Protein AF-A0A376NRG6-F1 (afdb_monomer_lite)

Sequence (87 aa):
MVSRLSPNKNDNNVYDRTFLAGNYLKIGWPSVNIMSSSDYKCVALTDYDRFPEDIDGEGDAFSLASKRTTTFMSSGMTLVESSPAGM

pLDDT: mean 70.64, std 11.61, range [40.38, 84.75]

Foldseek 3Di:
DPQWFDPDPVQDDPAWTATPVRDIGGHDDPACCVLVDAQDQEAEAAQLVPDDCQHVPPGGSQVSNVVSNVVVPVSHYYHYHHDPPDD

Organism: Escherichia coli (NCBI:txid562)

Radius of gyration: 14.69 Å; chains: 1; bounding box: 43×29×41 Å

Secondary structure (DSSP, 8-state):
--TTB-S-GGGB-SSEEEBTTS-EEE---S-HHHHTSS--SEEEE-SGGGS-SSSTTS--HHHHHHHHHGGGGGG-EEEE-------

Structure (mmCIF, N/CA/C/O backbone):
data_AF-A0A376NRG6-F1
#
_entry.id   AF-A0A376NRG6-F1
#
loop_
_atom_site.group_PDB
_atom_site.id
_atom_site.type_symbol
_atom_site.label_atom_id
_atom_site.label_alt_id
_atom_site.label_comp_id
_atom_site.label_asym_id
_atom_site.label_entity_id
_atom_site.label_seq_id
_atom_site.pdbx_PDB_ins_code
_atom_site.Cartn_x
_atom_site.Cartn_y
_atom_site.Cartn_z
_atom_site.occupancy
_atom_site.B_iso_or_equiv
_atom_site.auth_seq_id
_atom_site.auth_comp_id
_atom_site.auth_asym_id
_atom_site.auth_atom_id
_atom_site.pdbx_PDB_model_num
ATOM 1 N N . MET A 1 1 ? 1.041 -7.053 -26.700 1.00 48.03 1 MET A N 1
ATOM 2 C CA . MET A 1 1 ? 1.073 -6.662 -25.269 1.00 48.03 1 MET A CA 1
ATOM 3 C C . MET A 1 1 ? 2.395 -7.029 -24.559 1.00 48.03 1 MET A C 1
ATOM 5 O O . MET A 1 1 ? 2.415 -7.069 -23.340 1.00 48.03 1 MET A O 1
ATOM 9 N N . VAL A 1 2 ? 3.509 -7.249 -25.286 1.00 50.56 2 VAL A N 1
ATOM 10 C CA . VAL A 1 2 ? 4.793 -7.751 -24.721 1.00 50.56 2 VAL A CA 1
ATOM 11 C C . VAL A 1 2 ? 5.894 -6.669 -24.653 1.00 50.56 2 VAL A C 1
ATOM 13 O O . VAL A 1 2 ? 6.892 -6.829 -23.968 1.00 50.56 2 VAL A O 1
ATOM 16 N N . SER A 1 3 ? 5.702 -5.508 -25.289 1.00 51.06 3 SER A N 1
ATOM 17 C CA . SER A 1 3 ? 6.772 -4.518 -25.527 1.00 51.06 3 SER A CA 1
ATOM 18 C C . SER A 1 3 ? 7.162 -3.622 -24.332 1.00 51.06 3 SER A C 1
ATOM 20 O O . SER A 1 3 ? 7.827 -2.611 -24.535 1.00 51.06 3 SER A O 1
ATOM 22 N N . ARG A 1 4 ? 6.706 -3.912 -23.104 1.00 54.56 4 ARG A N 1
ATOM 23 C CA . ARG A 1 4 ? 6.880 -3.026 -21.924 1.00 54.56 4 ARG A CA 1
ATOM 24 C C . ARG A 1 4 ? 7.484 -3.722 -20.695 1.00 54.56 4 ARG A C 1
ATOM 26 O O . ARG A 1 4 ? 7.627 -3.079 -19.658 1.00 54.56 4 ARG A O 1
ATOM 33 N N . LEU A 1 5 ? 7.835 -5.003 -20.799 1.00 54.88 5 LEU A N 1
ATOM 34 C CA . LEU A 1 5 ? 8.397 -5.800 -19.703 1.00 54.88 5 LEU A CA 1
ATOM 35 C C . LEU A 1 5 ? 9.919 -5.893 -19.822 1.00 54.88 5 LEU A C 1
ATOM 37 O O . LEU A 1 5 ? 10.435 -5.988 -20.934 1.00 54.88 5 LEU A O 1
ATOM 41 N N . SER A 1 6 ? 10.621 -5.863 -18.686 1.00 46.94 6 SER A N 1
ATOM 42 C CA . SER A 1 6 ? 12.075 -6.048 -18.647 1.00 46.94 6 SER A CA 1
ATOM 43 C C . SER A 1 6 ? 12.462 -7.398 -19.287 1.00 46.94 6 SER A C 1
ATOM 45 O O . SER A 1 6 ? 11.784 -8.397 -19.030 1.00 46.94 6 SER A O 1
ATOM 47 N N . PRO A 1 7 ? 13.519 -7.467 -20.124 1.00 55.12 7 PRO A N 1
ATOM 48 C CA . PRO A 1 7 ? 13.908 -8.685 -20.848 1.00 55.12 7 PRO A CA 1
ATOM 49 C C . PRO A 1 7 ? 14.481 -9.796 -19.947 1.00 55.12 7 PRO A C 1
ATOM 51 O O . PRO A 1 7 ? 14.714 -10.912 -20.415 1.00 55.12 7 PRO A O 1
ATOM 54 N N . ASN A 1 8 ? 14.709 -9.518 -18.660 1.00 51.03 8 ASN A N 1
ATOM 55 C CA . ASN A 1 8 ? 15.258 -10.478 -17.708 1.00 51.03 8 ASN A CA 1
ATOM 56 C C . ASN A 1 8 ? 14.186 -11.465 -17.210 1.00 51.03 8 ASN A C 1
ATOM 58 O O . ASN A 1 8 ? 13.148 -11.080 -16.673 1.00 51.03 8 ASN A O 1
ATOM 62 N N . LYS A 1 9 ? 14.466 -12.770 -17.343 1.00 49.19 9 LYS A N 1
ATOM 63 C CA . LYS A 1 9 ? 13.562 -13.869 -16.940 1.00 49.19 9 LYS A CA 1
ATOM 64 C C . LYS A 1 9 ? 13.220 -13.896 -15.441 1.0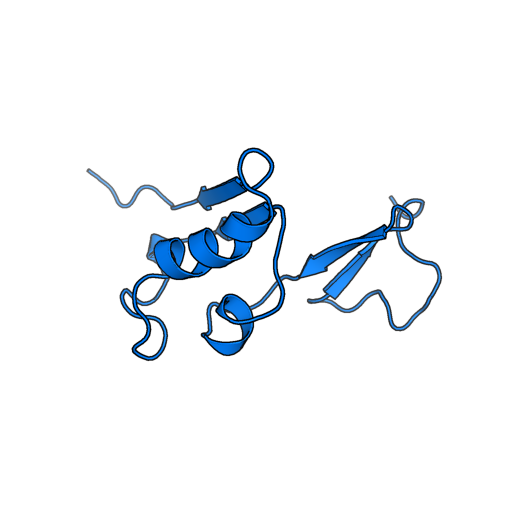0 49.19 9 LYS A C 1
ATOM 66 O O . LYS A 1 9 ? 12.157 -14.395 -15.100 1.00 49.19 9 LYS A O 1
ATOM 71 N N . ASN A 1 10 ? 14.085 -13.362 -14.575 1.00 53.88 10 ASN A N 1
ATOM 72 C CA . ASN A 1 10 ? 13.855 -13.288 -13.122 1.00 53.88 10 ASN A CA 1
ATOM 73 C C . ASN A 1 10 ? 13.006 -12.081 -12.685 1.00 53.88 10 ASN A C 1
ATOM 75 O O . ASN A 1 10 ? 12.624 -12.000 -11.527 1.00 53.88 10 ASN A O 1
ATOM 79 N N . ASP A 1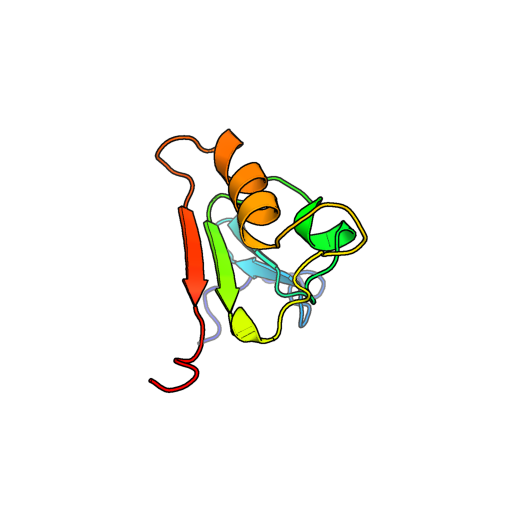 11 ? 12.711 -11.153 -13.597 1.00 51.12 11 ASP A N 1
ATOM 80 C CA . ASP A 1 11 ? 12.032 -9.880 -13.301 1.00 51.12 11 ASP A CA 1
ATOM 81 C C . ASP A 1 11 ? 10.510 -9.920 -13.550 1.00 51.12 11 ASP A C 1
ATOM 83 O O . ASP A 1 11 ? 9.806 -8.910 -13.487 1.00 51.12 11 ASP A O 1
ATOM 87 N N . ASN A 1 12 ? 10.008 -11.103 -13.913 1.00 49.34 12 ASN A N 1
ATOM 88 C CA . ASN A 1 12 ? 8.621 -11.351 -14.286 1.00 49.34 12 ASN A CA 1
ATOM 89 C C . ASN A 1 12 ? 8.064 -12.502 -13.448 1.00 49.34 12 ASN A C 1
ATOM 91 O O . ASN A 1 12 ? 7.749 -13.572 -13.970 1.00 49.34 12 ASN A O 1
ATOM 95 N N . ASN A 1 13 ? 7.966 -12.288 -12.143 1.00 54.56 13 ASN A N 1
ATOM 96 C CA . ASN A 1 13 ? 7.265 -13.209 -11.269 1.00 54.56 13 ASN A CA 1
ATOM 97 C C . ASN A 1 13 ? 5.759 -12.908 -11.302 1.00 54.56 13 ASN A C 1
ATOM 99 O O . ASN A 1 13 ? 5.332 -11.820 -11.693 1.00 54.56 13 ASN A O 1
ATOM 103 N N . VAL A 1 14 ? 4.925 -13.862 -10.882 1.00 56.06 14 VAL A N 1
ATOM 104 C CA . VAL A 1 14 ? 3.459 -13.662 -10.834 1.00 56.06 14 VAL A CA 1
ATOM 105 C C . VAL A 1 14 ? 3.080 -12.493 -9.910 1.00 56.06 14 VAL A C 1
ATOM 107 O O . VAL A 1 14 ? 2.103 -11.792 -10.168 1.00 56.06 14 VAL A O 1
ATOM 110 N N . TYR A 1 15 ? 3.893 -12.260 -8.879 1.00 55.78 15 TYR A N 1
ATOM 111 C CA . TYR A 1 15 ? 3.664 -11.287 -7.811 1.00 55.78 15 TYR A CA 1
ATOM 112 C C . TYR A 1 15 ? 4.521 -10.024 -7.935 1.00 55.78 15 TYR A C 1
ATOM 114 O O . TYR A 1 15 ? 4.187 -9.002 -7.347 1.00 55.78 15 TYR A O 1
ATOM 122 N N . ASP A 1 16 ? 5.590 -10.063 -8.730 1.00 55.88 16 ASP A N 1
ATOM 123 C CA . ASP A 1 16 ? 6.561 -8.980 -8.859 1.00 55.88 16 ASP A CA 1
ATOM 124 C C . ASP A 1 16 ? 6.858 -8.769 -10.341 1.00 55.88 16 ASP A C 1
ATOM 126 O O . ASP A 1 16 ? 7.353 -9.666 -11.029 1.00 55.88 16 ASP A O 1
ATOM 130 N N . ARG A 1 17 ? 6.548 -7.582 -10.853 1.00 63.38 17 ARG A N 1
ATOM 131 C CA . ARG A 1 17 ? 6.789 -7.237 -12.250 1.00 63.38 17 ARG A CA 1
ATOM 132 C C . ARG A 1 17 ? 7.491 -5.897 -12.344 1.00 63.38 17 ARG A C 1
ATOM 134 O O . ARG A 1 17 ? 6.913 -4.869 -11.989 1.00 63.38 17 ARG A O 1
ATOM 141 N N . THR A 1 18 ? 8.683 -5.901 -12.928 1.00 60.53 18 THR A N 1
ATOM 142 C CA . THR A 1 18 ? 9.392 -4.665 -13.274 1.00 60.53 18 THR A CA 1
ATOM 143 C C . THR A 1 18 ? 9.219 -4.352 -14.753 1.00 60.53 18 THR A C 1
ATOM 145 O O . THR A 1 18 ? 9.476 -5.161 -15.652 1.00 60.53 18 THR A O 1
ATOM 148 N N . PHE A 1 19 ? 8.754 -3.143 -15.031 1.00 59.28 19 PHE A N 1
ATOM 149 C CA . PHE A 1 19 ? 8.577 -2.636 -16.383 1.00 59.28 19 PHE A CA 1
ATOM 150 C C . PHE A 1 19 ? 9.885 -2.041 -16.916 1.00 59.28 19 PHE A C 1
ATOM 152 O O . PHE A 1 19 ? 10.693 -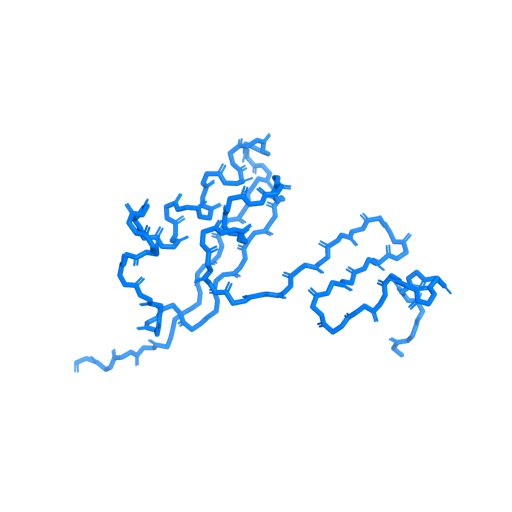1.509 -16.160 1.00 59.28 19 PHE A O 1
ATOM 159 N N . LEU A 1 20 ? 10.052 -2.036 -18.244 1.00 56.00 20 LEU A N 1
ATOM 160 C CA . LEU A 1 20 ? 11.203 -1.434 -18.946 1.00 56.00 20 LEU A CA 1
ATOM 161 C C . LEU A 1 20 ? 11.446 0.046 -18.591 1.00 56.00 20 LEU A C 1
ATOM 163 O O . LEU A 1 20 ? 12.561 0.534 -18.720 1.00 56.00 20 LEU A O 1
ATOM 167 N N . ALA A 1 21 ? 10.406 0.753 -18.139 1.00 60.59 21 ALA A N 1
ATOM 168 C CA . ALA A 1 21 ? 10.483 2.145 -17.699 1.00 60.59 21 ALA A CA 1
ATOM 169 C C . ALA A 1 21 ? 11.024 2.321 -16.261 1.00 60.59 21 ALA A C 1
ATOM 171 O O . ALA A 1 21 ? 11.041 3.441 -15.763 1.00 60.59 21 ALA A O 1
ATOM 172 N N . GLY A 1 22 ? 11.423 1.239 -15.579 1.00 63.12 22 GLY A N 1
ATOM 173 C CA . GLY A 1 22 ? 11.892 1.262 -14.187 1.00 63.12 22 GLY A CA 1
ATOM 174 C C . GLY A 1 22 ? 10.776 1.222 -13.136 1.00 63.12 22 GLY A C 1
ATOM 175 O O . GLY A 1 22 ? 11.056 1.280 -11.944 1.00 63.12 22 GLY A O 1
ATOM 176 N N . ASN A 1 23 ? 9.511 1.105 -13.553 1.00 69.19 23 ASN A N 1
ATOM 177 C CA . ASN A 1 23 ? 8.388 0.975 -12.625 1.00 69.19 23 ASN A CA 1
ATOM 178 C C . ASN A 1 23 ? 8.322 -0.451 -12.066 1.00 69.19 23 ASN A C 1
ATOM 180 O O . ASN A 1 23 ? 8.409 -1.412 -12.829 1.00 69.19 23 ASN A O 1
ATOM 184 N N . TYR A 1 24 ? 8.084 -0.575 -10.764 1.00 72.50 24 TYR A N 1
ATOM 185 C CA . TYR A 1 24 ? 7.931 -1.849 -10.065 1.00 72.50 24 TYR A CA 1
ATOM 186 C C . TYR A 1 24 ? 6.478 -2.027 -9.611 1.00 72.50 24 TYR A C 1
ATOM 188 O O . TYR A 1 24 ? 5.909 -1.131 -8.986 1.00 72.50 24 TYR A O 1
ATOM 196 N N . LEU A 1 25 ? 5.870 -3.164 -9.949 1.00 74.38 25 LEU A N 1
ATOM 197 C CA . LEU A 1 25 ? 4.540 -3.567 -9.498 1.00 74.38 25 LEU A CA 1
ATOM 198 C C . LEU A 1 25 ? 4.672 -4.806 -8.621 1.00 74.38 25 LEU A C 1
ATOM 200 O O . LEU A 1 25 ? 5.155 -5.837 -9.086 1.00 74.38 25 LEU A O 1
ATOM 204 N N . LYS A 1 26 ? 4.186 -4.703 -7.385 1.00 74.50 26 LYS A N 1
ATOM 205 C CA . LYS A 1 26 ? 4.089 -5.816 -6.446 1.00 74.50 26 LYS A CA 1
ATOM 206 C C . LYS A 1 26 ? 2.625 -6.101 -6.146 1.00 74.50 26 LYS A C 1
ATOM 208 O O . LYS A 1 26 ? 1.880 -5.188 -5.803 1.00 74.50 26 LYS A O 1
ATOM 213 N N . ILE A 1 27 ? 2.229 -7.356 -6.284 1.00 77.69 27 ILE A N 1
ATOM 214 C CA . ILE A 1 27 ? 0.910 -7.878 -5.943 1.00 77.69 27 ILE A CA 1
ATOM 215 C C . ILE A 1 27 ? 1.138 -8.922 -4.864 1.00 77.69 27 ILE A C 1
ATOM 217 O O . ILE A 1 27 ? 1.899 -9.863 -5.060 1.00 77.69 27 ILE A O 1
ATOM 221 N N . GLY A 1 28 ? 0.487 -8.773 -3.722 1.00 77.25 28 GLY A N 1
ATOM 222 C CA . GLY A 1 28 ? 0.671 -9.702 -2.624 1.00 77.25 28 GLY A CA 1
ATOM 223 C C . GLY A 1 28 ? -0.505 -9.694 -1.673 1.00 77.25 28 GLY A C 1
ATOM 224 O O . GLY A 1 28 ? -1.345 -8.797 -1.708 1.00 77.25 28 GLY A O 1
ATOM 225 N N . TRP A 1 29 ? -0.562 -10.732 -0.846 1.00 77.06 29 TRP A N 1
ATOM 226 C CA . TRP A 1 29 ? -1.589 -10.863 0.175 1.00 77.06 29 TRP A CA 1
ATOM 227 C C . TRP A 1 29 ? -1.405 -9.787 1.260 1.00 77.06 29 TRP A C 1
ATOM 229 O O . TRP A 1 29 ? -0.262 -9.409 1.544 1.00 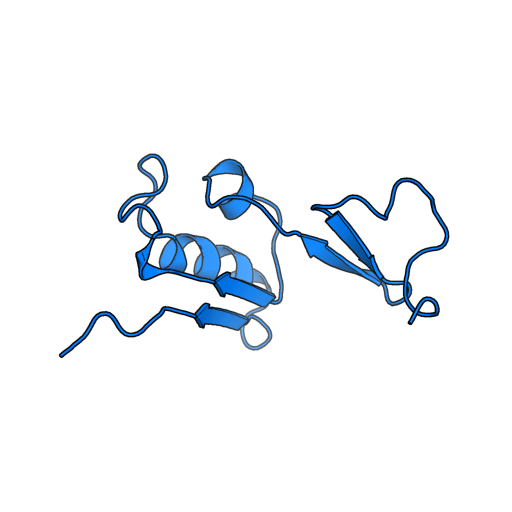77.06 29 TRP A O 1
ATOM 239 N N . PRO A 1 30 ? -2.489 -9.269 1.862 1.00 70.31 30 PRO A N 1
ATOM 240 C CA . PRO A 1 30 ? -2.393 -8.247 2.896 1.00 70.31 30 PRO A CA 1
ATOM 241 C C . PRO A 1 30 ? -1.778 -8.792 4.185 1.00 70.31 30 PRO A C 1
ATOM 243 O O . PRO A 1 30 ? -2.452 -9.307 5.068 1.00 70.31 30 PRO A O 1
ATOM 246 N N . SER A 1 31 ? -0.460 -8.671 4.286 1.00 73.69 31 SER A N 1
ATOM 247 C CA . SER A 1 31 ? 0.319 -9.050 5.464 1.00 73.69 31 SER A CA 1
ATOM 248 C C . SER A 1 31 ? 1.237 -7.908 5.866 1.00 73.69 31 SER A C 1
ATOM 250 O O . SER A 1 31 ? 1.704 -7.164 4.998 1.00 73.69 31 SER A O 1
ATOM 252 N N . VAL A 1 32 ? 1.584 -7.822 7.154 1.00 73.12 32 VAL A N 1
ATOM 253 C CA . VAL A 1 32 ? 2.525 -6.807 7.659 1.00 73.12 32 VAL A CA 1
ATOM 254 C C . VAL A 1 32 ? 3.835 -6.835 6.894 1.00 73.12 32 VAL A C 1
ATOM 256 O O . VAL A 1 32 ? 4.331 -5.790 6.523 1.00 73.12 32 VAL A O 1
ATOM 259 N N . ASN A 1 33 ? 4.365 -7.999 6.521 1.00 73.81 33 ASN A N 1
ATOM 260 C CA . ASN A 1 33 ? 5.615 -8.046 5.756 1.00 73.81 33 ASN A CA 1
ATOM 261 C C . ASN A 1 33 ? 5.522 -7.368 4.366 1.00 73.81 33 ASN A C 1
ATOM 263 O O . ASN A 1 33 ? 6.516 -6.869 3.839 1.00 73.81 33 ASN A O 1
ATOM 267 N N . ILE A 1 34 ? 4.329 -7.334 3.758 1.00 72.94 34 ILE A N 1
ATOM 268 C CA . ILE A 1 34 ? 4.083 -6.641 2.483 1.00 72.94 34 ILE A CA 1
ATOM 269 C C . ILE A 1 34 ? 3.766 -5.165 2.725 1.00 72.94 34 ILE A C 1
ATOM 271 O O . ILE A 1 34 ? 4.327 -4.308 2.044 1.00 72.94 34 ILE A O 1
ATOM 275 N N . MET A 1 35 ? 2.941 -4.868 3.730 1.00 71.44 35 MET A N 1
ATOM 276 C CA . MET A 1 35 ? 2.570 -3.501 4.112 1.00 71.44 35 MET A CA 1
ATOM 277 C C . MET A 1 35 ? 3.708 -2.727 4.778 1.00 71.44 35 MET A C 1
ATOM 279 O O . MET A 1 35 ? 3.700 -1.502 4.754 1.00 71.44 35 MET A O 1
ATOM 283 N N . SER A 1 36 ? 4.696 -3.429 5.329 1.00 68.38 36 SER A N 1
ATOM 284 C CA . SER A 1 36 ? 5.924 -2.901 5.925 1.00 68.38 36 SER A CA 1
ATOM 285 C C . SER A 1 36 ? 7.140 -3.030 5.012 1.00 68.38 36 SER A C 1
ATOM 287 O O . SER A 1 36 ? 8.268 -2.770 5.427 1.00 68.38 36 SER A O 1
ATOM 289 N N . SER A 1 37 ? 6.903 -3.378 3.745 1.00 67.94 37 SER A N 1
ATOM 290 C CA . SER A 1 37 ? 7.921 -3.394 2.699 1.00 67.94 37 SER A CA 1
ATOM 291 C C . SER A 1 37 ? 8.328 -1.968 2.280 1.00 67.94 37 SER A C 1
ATOM 293 O O . SER A 1 37 ? 7.978 -0.979 2.933 1.00 67.94 37 SER A O 1
ATOM 295 N N . SER A 1 38 ? 9.119 -1.873 1.211 1.00 73.50 38 SER A N 1
ATOM 296 C CA . SER A 1 38 ? 9.675 -0.626 0.672 1.00 73.50 38 SER A CA 1
ATOM 297 C C . SER A 1 38 ? 8.636 0.482 0.463 1.00 73.50 38 SER A C 1
ATOM 299 O O . SER A 1 38 ? 7.438 0.232 0.354 1.00 73.50 38 SER A O 1
ATOM 301 N N . ASP A 1 39 ? 9.109 1.720 0.357 1.00 77.62 39 ASP A N 1
ATOM 302 C CA . ASP A 1 39 ? 8.272 2.861 0.005 1.00 77.62 39 ASP A CA 1
ATOM 303 C C . ASP A 1 39 ? 7.701 2.706 -1.410 1.00 77.62 39 ASP A C 1
ATOM 305 O O . ASP A 1 39 ? 8.429 2.471 -2.380 1.00 77.62 39 ASP A O 1
ATOM 309 N N . TYR A 1 40 ? 6.389 2.888 -1.539 1.00 77.62 40 TYR A N 1
ATOM 310 C CA . TYR A 1 40 ? 5.686 2.811 -2.814 1.00 77.62 40 TYR A CA 1
ATOM 311 C C . TYR A 1 40 ? 5.056 4.158 -3.131 1.00 77.62 40 TYR A C 1
ATOM 313 O O . TYR A 1 40 ? 4.353 4.744 -2.312 1.00 77.62 40 TYR A O 1
ATOM 321 N N . LYS A 1 41 ? 5.271 4.639 -4.357 1.00 78.06 41 LYS A N 1
ATOM 322 C CA . LYS A 1 41 ? 4.649 5.883 -4.823 1.00 78.06 41 LYS A CA 1
ATOM 323 C C . LYS A 1 41 ? 3.128 5.752 -4.933 1.00 78.06 41 LYS A C 1
ATOM 325 O O . LYS A 1 41 ? 2.407 6.684 -4.594 1.00 78.06 41 LYS A O 1
ATOM 330 N N . CYS A 1 42 ? 2.650 4.597 -5.393 1.00 80.00 42 CYS A N 1
ATOM 331 C CA . CYS A 1 42 ? 1.227 4.301 -5.512 1.00 80.00 42 CYS A CA 1
ATOM 332 C C . CYS A 1 42 ? 0.929 2.953 -4.856 1.00 80.00 42 CYS A C 1
ATOM 334 O O . CYS A 1 42 ? 1.550 1.954 -5.221 1.00 80.00 42 CYS A O 1
ATOM 336 N N . VAL A 1 43 ? -0.037 2.922 -3.940 1.00 83.25 43 VAL A N 1
ATOM 337 C CA . VAL A 1 43 ? -0.553 1.699 -3.316 1.00 83.25 43 VAL A CA 1
ATOM 338 C C . VAL A 1 43 ? -2.031 1.567 -3.661 1.00 83.25 43 VAL A C 1
ATOM 340 O O . VAL A 1 43 ? -2.781 2.532 -3.536 1.00 83.25 43 VAL A O 1
ATOM 343 N N . ALA A 1 44 ? -2.445 0.384 -4.110 1.00 84.19 44 ALA A N 1
ATOM 344 C CA . ALA A 1 44 ? -3.841 0.061 -4.373 1.00 84.19 44 ALA A CA 1
ATOM 345 C C . ALA A 1 44 ? -4.244 -1.149 -3.526 1.00 84.19 44 ALA A C 1
ATOM 347 O O . ALA A 1 44 ? -3.628 -2.210 -3.627 1.00 84.19 44 ALA A O 1
ATOM 348 N N . LEU A 1 45 ? -5.266 -0.969 -2.695 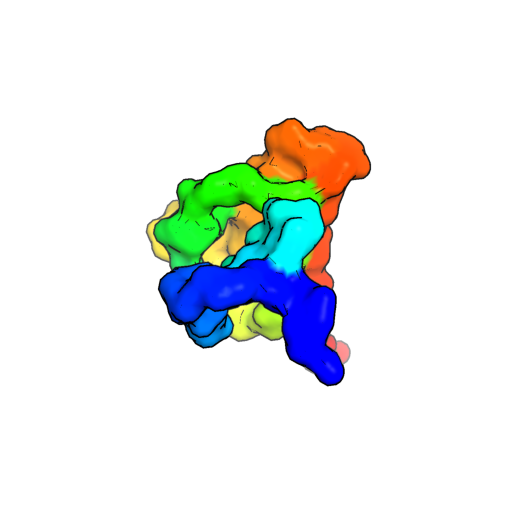1.00 83.06 45 LEU A N 1
ATOM 349 C CA . LEU A 1 45 ? -5.902 -2.006 -1.894 1.00 83.06 45 LEU A CA 1
ATOM 350 C C . LEU A 1 45 ? -7.202 -2.386 -2.603 1.00 83.06 45 LEU A C 1
ATOM 352 O O . LEU A 1 45 ? -8.073 -1.537 -2.748 1.00 83.06 45 LEU A O 1
ATOM 356 N N . THR A 1 46 ? -7.304 -3.615 -3.096 1.00 82.50 46 THR A N 1
ATOM 357 C CA . THR A 1 46 ? -8.489 -4.120 -3.812 1.00 82.50 46 THR A CA 1
ATOM 358 C C . THR A 1 46 ? -9.258 -5.080 -2.921 1.00 82.50 46 THR A C 1
ATOM 360 O O . THR A 1 46 ? -8.609 -5.896 -2.269 1.00 82.50 46 THR A O 1
ATOM 363 N N . ASP A 1 47 ? -10.591 -5.054 -2.951 1.00 76.00 47 ASP A N 1
ATOM 364 C CA . ASP A 1 47 ? -11.452 -5.896 -2.100 1.00 76.00 47 ASP A CA 1
ATOM 365 C C . ASP A 1 47 ? -11.262 -5.632 -0.585 1.00 76.00 47 ASP A C 1
ATOM 367 O O . ASP A 1 47 ? -11.160 -6.563 0.213 1.00 76.00 47 ASP A O 1
ATOM 371 N N . TYR A 1 48 ? -11.190 -4.354 -0.181 1.00 76.62 48 TYR A N 1
ATOM 372 C CA . TYR A 1 48 ? -10.887 -3.937 1.202 1.00 76.62 48 TYR A CA 1
ATOM 373 C C . TYR A 1 48 ? -11.840 -4.505 2.265 1.00 76.62 48 TYR A C 1
ATOM 375 O O . TYR A 1 48 ? -11.398 -4.806 3.365 1.00 76.62 48 TYR A O 1
ATOM 383 N N . ASP A 1 49 ? -13.121 -4.710 1.948 1.00 75.81 49 ASP A N 1
ATOM 384 C CA . ASP A 1 49 ? -14.102 -5.320 2.867 1.00 75.81 49 ASP A CA 1
ATOM 385 C C . ASP A 1 49 ? -13.708 -6.736 3.334 1.00 75.81 49 ASP A C 1
ATOM 387 O O . ASP A 1 49 ? -14.110 -7.181 4.403 1.00 75.81 49 ASP A O 1
ATOM 391 N N . ARG A 1 50 ? -12.872 -7.448 2.564 1.00 76.25 50 ARG A N 1
ATOM 392 C CA . ARG A 1 50 ? -12.357 -8.772 2.947 1.00 76.25 50 ARG A CA 1
ATOM 393 C C . ARG A 1 50 ? -11.047 -8.730 3.720 1.00 76.25 50 ARG A C 1
ATOM 395 O O . ARG A 1 50 ? -10.518 -9.789 4.072 1.00 76.25 50 ARG A O 1
ATOM 402 N N . PHE A 1 51 ? -10.483 -7.548 3.939 1.00 77.44 51 PHE A N 1
ATOM 403 C CA . PHE A 1 51 ? -9.250 -7.431 4.696 1.00 77.44 51 PHE A CA 1
ATOM 404 C C . PHE A 1 51 ? -9.540 -7.658 6.182 1.00 77.44 51 PHE A C 1
ATOM 406 O O . PHE A 1 51 ? -10.601 -7.272 6.671 1.00 77.44 51 PHE A O 1
ATOM 413 N N . PRO A 1 52 ? -8.599 -8.265 6.922 1.00 75.94 52 PRO A N 1
ATOM 414 C CA . PRO A 1 52 ? -8.663 -8.235 8.374 1.00 75.94 52 PRO A CA 1
ATOM 415 C C . PRO A 1 52 ? -8.727 -6.777 8.852 1.00 75.94 52 PRO A C 1
ATOM 417 O O . PRO A 1 52 ? -7.957 -5.943 8.372 1.00 75.94 52 PRO A O 1
ATOM 420 N N . GLU A 1 53 ? -9.614 -6.480 9.807 1.00 76.69 53 GLU A N 1
ATOM 421 C CA . GLU A 1 53 ? -9.707 -5.145 10.429 1.00 76.69 53 GLU A CA 1
ATOM 422 C C . GLU A 1 53 ? -8.379 -4.724 11.076 1.00 76.69 53 GLU A C 1
ATOM 424 O O . GLU A 1 53 ? -8.057 -3.539 11.149 1.00 76.69 53 GLU A O 1
ATOM 429 N N . ASP A 1 54 ? -7.597 -5.715 11.501 1.00 79.31 54 ASP A N 1
ATOM 430 C CA . ASP A 1 54 ? -6.274 -5.555 12.071 1.00 79.31 54 ASP A CA 1
ATOM 431 C C . ASP A 1 54 ? -5.299 -6.533 11.398 1.00 79.31 54 ASP A C 1
ATOM 433 O O . ASP A 1 54 ? -5.425 -7.759 11.497 1.00 79.31 54 ASP A O 1
ATOM 437 N N . ILE A 1 55 ? -4.344 -5.987 10.644 1.00 80.19 55 ILE A N 1
ATOM 438 C CA . ILE A 1 55 ? -3.331 -6.776 9.947 1.00 80.19 55 ILE A CA 1
ATOM 439 C C . ILE A 1 55 ? -2.210 -7.093 10.946 1.00 80.19 55 ILE A C 1
ATOM 441 O O . ILE A 1 55 ? -1.336 -6.263 11.181 1.00 80.19 55 ILE A O 1
ATOM 445 N N . ASP A 1 56 ? -2.231 -8.305 11.508 1.00 73.88 56 ASP A N 1
ATOM 446 C CA . ASP A 1 56 ? -1.181 -8.866 12.386 1.00 73.88 56 ASP A CA 1
ATOM 447 C C . ASP A 1 56 ? -0.845 -8.013 13.637 1.00 73.88 56 ASP A C 1
ATOM 449 O O . ASP A 1 56 ? 0.281 -8.041 14.129 1.00 73.88 56 ASP A O 1
ATOM 453 N N . GLY A 1 57 ? -1.793 -7.240 14.176 1.00 78.25 57 GLY A N 1
ATOM 454 C CA . GLY A 1 57 ? -1.590 -6.388 15.357 1.00 78.25 57 GLY A CA 1
ATOM 455 C C . GLY A 1 57 ? -1.153 -4.952 15.061 1.00 78.25 57 GLY A C 1
ATOM 456 O O . GLY A 1 57 ? -0.978 -4.173 15.999 1.00 78.25 57 GLY A O 1
ATOM 457 N N . GLU A 1 58 ? -0.923 -4.588 13.794 1.00 78.25 58 GLU A N 1
ATOM 458 C CA . GLU A 1 58 ? -0.376 -3.275 13.411 1.00 78.25 58 GLU A CA 1
ATOM 459 C C . GLU A 1 58 ? -1.440 -2.243 12.984 1.00 78.25 58 GLU A C 1
ATOM 461 O O . GLU A 1 58 ? -1.101 -1.084 12.708 1.00 78.25 58 GLU A O 1
ATOM 466 N N . GLY A 1 59 ? -2.719 -2.626 12.966 1.00 78.56 59 GLY A N 1
ATOM 467 C CA . GLY A 1 59 ? -3.845 -1.781 12.578 1.00 78.56 59 GLY A CA 1
ATOM 468 C C . GLY A 1 59 ? -4.383 -2.048 11.172 1.00 78.56 59 GLY A C 1
ATOM 469 O O . GLY A 1 59 ? -4.085 -3.059 10.530 1.00 78.56 59 GLY A O 1
ATOM 470 N N . ASP A 1 60 ? -5.208 -1.117 10.694 1.00 83.00 60 ASP A N 1
ATOM 471 C CA . ASP A 1 60 ? -5.924 -1.266 9.433 1.00 83.00 60 ASP A CA 1
ATOM 472 C C . ASP A 1 60 ? -5.002 -1.124 8.209 1.00 83.00 60 ASP A C 1
ATOM 474 O O . ASP A 1 60 ? -4.008 -0.383 8.190 1.00 83.00 60 ASP A O 1
ATOM 478 N N . ALA A 1 61 ? -5.357 -1.831 7.140 1.00 79.50 61 ALA A N 1
ATOM 479 C CA . ALA A 1 61 ? -4.547 -1.883 5.933 1.00 79.50 61 ALA A CA 1
ATOM 480 C C . ALA A 1 61 ? -4.392 -0.525 5.233 1.00 79.50 61 ALA A C 1
ATOM 482 O O . ALA A 1 61 ? -3.364 -0.295 4.593 1.00 79.50 61 ALA A O 1
ATOM 483 N N . PHE A 1 62 ? -5.361 0.387 5.358 1.00 81.25 62 PHE A N 1
ATOM 484 C CA . PHE A 1 62 ? -5.274 1.710 4.747 1.00 81.25 62 PHE A CA 1
ATOM 485 C C . PHE A 1 62 ? -4.264 2.601 5.470 1.00 81.25 62 PHE A C 1
ATOM 487 O O . PHE A 1 62 ? -3.420 3.224 4.824 1.00 81.25 62 PHE A O 1
ATOM 494 N N . SER A 1 63 ? -4.286 2.623 6.799 1.00 82.62 63 SER A N 1
ATOM 495 C CA . SER A 1 63 ? -3.313 3.339 7.623 1.00 82.62 63 SER A CA 1
ATOM 496 C C . SER A 1 63 ? -1.894 2.831 7.376 1.00 82.62 63 SER A C 1
ATOM 498 O O . SER A 1 63 ? -0.959 3.628 7.250 1.00 82.62 63 SER A O 1
ATOM 500 N N . LEU A 1 64 ? -1.720 1.513 7.251 1.00 82.88 64 LEU A N 1
ATOM 501 C CA . LEU A 1 64 ? -0.428 0.908 6.927 1.00 82.88 64 LEU A CA 1
ATOM 502 C C . LEU A 1 64 ? 0.033 1.249 5.501 1.00 82.88 64 LEU A C 1
ATOM 504 O O . LEU A 1 64 ? 1.193 1.620 5.308 1.00 82.88 64 LEU A O 1
ATOM 508 N N . ALA A 1 65 ? -0.868 1.204 4.516 1.00 79.56 65 ALA A N 1
ATOM 509 C CA . ALA A 1 65 ? -0.582 1.585 3.132 1.00 79.56 65 ALA A CA 1
ATOM 510 C C . ALA A 1 65 ? -0.236 3.076 2.990 1.00 79.56 65 ALA A C 1
ATOM 512 O O . ALA A 1 65 ? 0.736 3.431 2.320 1.00 79.56 65 ALA A O 1
ATOM 513 N N . SER A 1 66 ? -0.980 3.950 3.670 1.00 79.12 66 SER A N 1
ATOM 514 C CA . SER A 1 66 ? -0.786 5.400 3.634 1.00 79.12 66 SER A CA 1
ATOM 515 C C . SER A 1 66 ? 0.612 5.788 4.114 1.00 79.12 66 SER A C 1
ATOM 517 O O . SER A 1 66 ? 1.299 6.561 3.438 1.00 79.12 66 SER A O 1
ATOM 519 N N . LYS A 1 67 ? 1.109 5.146 5.186 1.00 82.50 67 LYS A N 1
ATOM 520 C CA . LYS A 1 67 ? 2.489 5.310 5.677 1.00 82.50 67 LYS A CA 1
ATOM 521 C C . LYS A 1 67 ? 3.538 5.082 4.578 1.00 82.50 67 LYS A C 1
ATOM 523 O O . LYS A 1 67 ? 4.498 5.844 4.523 1.00 82.50 67 LYS A O 1
ATOM 528 N N . ARG A 1 68 ? 3.342 4.134 3.651 1.00 76.56 68 ARG A N 1
ATOM 529 C CA . ARG A 1 68 ? 4.289 3.854 2.544 1.00 76.56 68 ARG A CA 1
ATOM 530 C C . ARG A 1 68 ? 4.351 4.946 1.483 1.00 76.56 68 ARG A C 1
ATOM 532 O O . ARG A 1 68 ? 5.362 5.074 0.798 1.00 76.56 68 ARG A O 1
ATOM 539 N 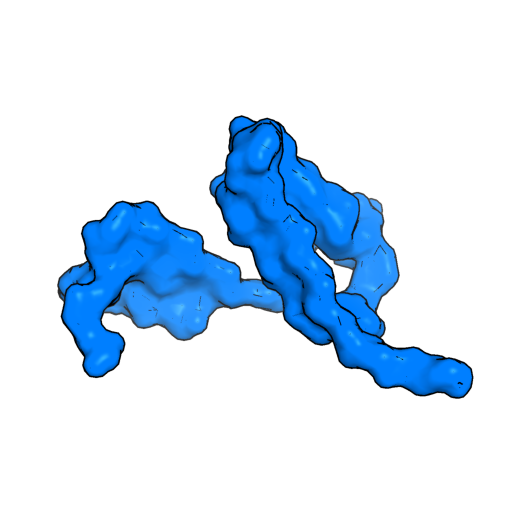N . THR A 1 69 ? 3.287 5.733 1.352 1.00 77.25 69 THR A N 1
ATOM 540 C CA . THR A 1 69 ? 3.217 6.829 0.376 1.00 77.25 69 THR A CA 1
ATOM 541 C C . THR A 1 69 ? 3.727 8.160 0.933 1.00 77.25 69 THR A C 1
ATOM 543 O O . THR A 1 69 ? 4.020 9.067 0.155 1.00 77.25 69 THR A O 1
ATOM 546 N N . THR A 1 70 ? 3.909 8.272 2.258 1.00 77.19 70 THR A N 1
ATOM 547 C CA . THR A 1 70 ? 4.346 9.515 2.928 1.00 77.19 70 THR A CA 1
ATOM 548 C C . THR A 1 70 ? 5.693 10.031 2.426 1.00 77.19 70 THR A C 1
ATOM 550 O O . THR A 1 70 ? 5.850 11.238 2.234 1.00 77.19 70 THR A O 1
ATOM 553 N N . THR A 1 71 ? 6.625 9.129 2.111 1.00 77.75 71 THR A N 1
ATOM 554 C CA . THR A 1 71 ? 7.939 9.445 1.527 1.00 77.75 71 THR A CA 1
ATOM 555 C C . THR A 1 71 ? 7.822 10.204 0.200 1.00 77.75 71 THR A C 1
ATOM 557 O O . THR A 1 71 ? 8.686 11.010 -0.140 1.00 77.75 71 THR A O 1
ATOM 560 N N . PHE A 1 72 ? 6.724 10.014 -0.537 1.00 74.69 72 PHE A N 1
ATOM 561 C CA . PHE A 1 72 ? 6.459 10.676 -1.815 1.00 74.69 72 PHE A CA 1
ATOM 562 C C . PHE A 1 72 ? 5.617 11.956 -1.685 1.00 74.69 72 PHE A C 1
ATOM 564 O O . PHE A 1 72 ? 5.338 12.598 -2.702 1.00 74.69 72 PHE A O 1
ATOM 571 N N . MET A 1 73 ? 5.248 12.362 -0.462 1.00 79.12 73 MET A N 1
ATOM 572 C CA . MET A 1 73 ? 4.483 13.579 -0.158 1.00 79.12 73 MET A CA 1
ATOM 573 C C . MET A 1 73 ? 3.268 13.732 -1.094 1.00 79.12 73 MET A C 1
ATOM 575 O O . MET A 1 73 ? 2.502 12.791 -1.277 1.00 79.12 73 MET A O 1
ATOM 579 N N . SER A 1 74 ? 3.112 14.883 -1.757 1.00 75.19 74 SER A N 1
ATOM 580 C CA . SER A 1 74 ? 2.013 15.165 -2.692 1.00 75.19 74 SER A CA 1
ATOM 581 C C . SER A 1 74 ? 1.997 14.284 -3.947 1.00 75.19 74 SER A C 1
ATOM 583 O O . SER A 1 74 ? 1.043 14.336 -4.715 1.00 75.19 74 SER A O 1
ATOM 585 N N . SER A 1 75 ? 3.063 13.520 -4.200 1.00 76.06 75 SER A N 1
ATOM 586 C CA . SER A 1 75 ? 3.138 12.564 -5.311 1.00 76.06 75 SER A CA 1
ATOM 587 C C . SER A 1 75 ? 2.763 11.138 -4.903 1.00 76.06 75 SER A C 1
ATOM 589 O O . SER A 1 75 ? 2.740 10.264 -5.773 1.00 76.06 75 SER A O 1
ATOM 591 N N . GLY A 1 76 ? 2.531 10.899 -3.609 1.00 80.31 76 GLY A N 1
ATOM 592 C CA . GLY A 1 76 ? 2.068 9.631 -3.065 1.00 80.31 76 GLY A CA 1
ATOM 593 C C . GLY A 1 76 ? 0.561 9.462 -3.248 1.00 80.31 76 GLY A C 1
ATOM 594 O O . GLY A 1 76 ? -0.200 10.411 -3.069 1.00 80.31 76 GLY A O 1
ATOM 595 N N . MET A 1 77 ? 0.118 8.257 -3.603 1.00 84.31 77 MET A N 1
ATOM 596 C CA . MET A 1 77 ? -1.305 7.952 -3.768 1.00 84.31 77 MET A CA 1
ATOM 597 C C . MET A 1 77 ? -1.652 6.609 -3.130 1.00 84.31 77 MET A C 1
ATOM 599 O O . MET A 1 77 ? -1.094 5.580 -3.508 1.00 84.31 77 MET A O 1
ATOM 603 N N . THR A 1 78 ? -2.607 6.618 -2.200 1.00 84.75 78 THR A N 1
ATOM 604 C CA . THR A 1 78 ? -3.205 5.402 -1.634 1.00 84.75 78 THR A CA 1
ATOM 605 C C . THR A 1 78 ? -4.641 5.296 -2.127 1.00 84.75 78 THR A C 1
ATOM 607 O O . THR A 1 78 ? -5.449 6.189 -1.882 1.00 84.75 78 THR A O 1
ATOM 610 N N . LEU A 1 79 ? -4.943 4.225 -2.854 1.00 83.75 79 LEU A N 1
ATOM 611 C CA . LEU A 1 79 ? -6.267 3.921 -3.379 1.00 83.75 79 LEU A CA 1
ATOM 612 C C . LEU A 1 79 ? -6.842 2.723 -2.634 1.00 83.75 79 LEU A C 1
ATOM 614 O O . LEU A 1 79 ? -6.158 1.717 -2.450 1.00 83.75 79 LEU A O 1
ATOM 618 N N . VAL A 1 80 ? -8.112 2.832 -2.260 1.00 82.88 80 VAL A N 1
ATOM 619 C CA . VAL A 1 80 ? -8.899 1.731 -1.711 1.00 82.88 80 VAL A CA 1
ATOM 620 C C . VAL A 1 80 ? -10.058 1.474 -2.651 1.00 82.88 80 VAL A C 1
ATOM 622 O O . VAL A 1 80 ? -10.815 2.384 -2.985 1.00 82.88 80 VAL A O 1
ATOM 625 N N . GLU A 1 81 ? -10.174 0.234 -3.085 1.00 82.38 81 GLU A N 1
ATOM 626 C CA . GLU A 1 81 ? -11.319 -0.301 -3.791 1.00 82.38 81 GLU A CA 1
ATOM 627 C C . GLU A 1 81 ? -11.979 -1.323 -2.863 1.00 82.38 81 GLU A C 1
ATOM 629 O O . GLU A 1 81 ? -11.325 -2.195 -2.289 1.00 82.38 81 GLU A O 1
ATOM 634 N N . SER A 1 82 ? -13.277 -1.147 -2.653 1.00 77.69 82 SER A N 1
ATOM 635 C CA . SER A 1 82 ? -14.094 -2.038 -1.847 1.00 77.69 82 SER A CA 1
ATOM 636 C C . SER A 1 82 ? -15.413 -2.252 -2.563 1.00 77.69 82 SER A C 1
ATOM 638 O O . SER A 1 82 ? -15.977 -1.308 -3.127 1.00 77.69 82 SER A O 1
ATOM 640 N N . SER A 1 83 ? -15.924 -3.478 -2.508 1.00 76.31 83 SER A N 1
ATOM 641 C CA . SER A 1 83 ? -17.271 -3.761 -2.984 1.00 76.31 83 SER A CA 1
ATOM 642 C C . SER A 1 83 ? -18.284 -3.069 -2.065 1.00 76.31 83 SER A C 1
ATOM 644 O O . SER A 1 83 ? -18.096 -3.081 -0.847 1.00 76.31 83 SER A O 1
ATOM 646 N N . PRO A 1 84 ? -19.371 -2.481 -2.593 1.00 67.06 84 PRO A N 1
ATOM 647 C CA . PRO A 1 84 ? -20.456 -2.010 -1.751 1.00 67.06 84 PRO A CA 1
ATOM 648 C C . PRO A 1 84 ? -21.130 -3.227 -1.105 1.00 67.06 84 PRO A C 1
ATOM 650 O O . PRO A 1 84 ? -21.962 -3.891 -1.725 1.00 67.06 84 PRO A O 1
ATOM 653 N N . ALA A 1 85 ? -20.762 -3.541 0.136 1.00 53.69 85 ALA A N 1
ATOM 654 C CA . ALA A 1 85 ? -21.651 -4.278 1.020 1.00 53.69 85 ALA A CA 1
ATOM 655 C C . ALA A 1 85 ? -22.928 -3.430 1.159 1.00 53.69 85 ALA A C 1
ATOM 657 O O . ALA A 1 85 ? -22.848 -2.212 1.316 1.00 53.69 85 ALA A O 1
ATOM 658 N N . GLY A 1 86 ? -24.089 -4.044 0.934 1.00 49.97 86 GLY A N 1
ATOM 659 C CA . GLY A 1 86 ? -25.355 -3.346 0.703 1.00 49.97 86 GLY A CA 1
ATOM 660 C C . GLY A 1 86 ? -25.741 -2.314 1.770 1.00 49.97 86 GLY A C 1
ATOM 661 O O . GLY A 1 86 ? -25.315 -2.393 2.920 1.00 49.97 86 GLY A O 1
ATOM 662 N N . MET A 1 87 ? -26.572 -1.359 1.334 1.00 40.38 87 MET A N 1
ATOM 663 C CA . MET A 1 87 ? -27.411 -0.508 2.191 1.00 40.38 87 MET A CA 1
ATOM 664 C C . MET A 1 87 ? -28.118 -1.292 3.299 1.00 40.38 87 MET A C 1
ATOM 666 O O . MET A 1 87 ? -28.525 -2.447 3.027 1.00 40.38 87 MET A O 1
#

InterPro domains:
  IPR046453 Phage terminase large subunit GpA, ATPase domain [PF05876] (4-85)